Protein AF-A0A1A8EFV2-F1 (afdb_monomer_lite)

pLDDT: mean 93.07, std 8.64, range [41.41, 98.69]

Structure (mmCIF, N/CA/C/O backbone):
data_AF-A0A1A8EFV2-F1
#
_entry.id   AF-A0A1A8EFV2-F1
#
loop_
_atom_site.group_PDB
_atom_site.id
_atom_site.type_symbol
_atom_site.label_atom_id
_atom_site.label_alt_id
_atom_site.label_comp_id
_atom_site.label_asym_id
_atom_site.label_entity_id
_atom_site.label_seq_id
_atom_site.pdbx_PDB_ins_code
_atom_site.Cartn_x
_atom_site.Cartn_y
_atom_site.Cartn_z
_atom_site.occupancy
_atom_site.B_iso_or_equiv
_atom_site.auth_seq_id
_atom_site.auth_comp_id
_atom_site.auth_asym_id
_atom_site.auth_atom_id
_atom_site.pdbx_PDB_model_num
ATOM 1 N N . ASP A 1 1 ? 11.706 -8.757 -13.750 1.00 68.69 1 ASP A N 1
ATOM 2 C CA . ASP A 1 1 ? 10.786 -9.278 -12.725 1.00 68.69 1 ASP A CA 1
ATOM 3 C C . ASP A 1 1 ? 11.508 -9.567 -11.398 1.00 68.69 1 ASP A C 1
ATOM 5 O O . ASP A 1 1 ? 11.841 -10.708 -11.104 1.00 68.69 1 ASP A O 1
ATOM 9 N N . PHE A 1 2 ? 11.834 -8.532 -10.612 1.00 78.44 2 PHE A N 1
ATOM 10 C CA . PHE A 1 2 ? 12.532 -8.707 -9.321 1.00 78.44 2 PHE A CA 1
ATOM 11 C C . PHE A 1 2 ? 11.557 -8.875 -8.144 1.00 78.44 2 PHE A C 1
ATOM 13 O O . PHE A 1 2 ? 11.876 -9.537 -7.160 1.00 78.44 2 PHE A O 1
ATOM 20 N N . TYR A 1 3 ? 10.364 -8.286 -8.254 1.00 87.75 3 TYR A N 1
ATOM 21 C CA . TYR A 1 3 ? 9.366 -8.249 -7.186 1.00 87.75 3 TYR A CA 1
ATOM 22 C C . TYR A 1 3 ? 8.138 -9.124 -7.440 1.00 87.75 3 TYR A C 1
ATOM 24 O O . TYR A 1 3 ? 7.261 -9.165 -6.585 1.00 87.75 3 TYR A O 1
ATOM 32 N N . GLY A 1 4 ? 8.054 -9.823 -8.575 1.00 93.44 4 GLY A N 1
ATOM 33 C CA . GLY A 1 4 ? 6.824 -10.517 -8.953 1.00 93.44 4 GLY A CA 1
ATOM 34 C C . GLY A 1 4 ? 5.742 -9.545 -9.414 1.00 93.44 4 GLY A C 1
ATOM 35 O O . GLY A 1 4 ? 4.560 -9.831 -9.254 1.00 93.44 4 GLY A O 1
ATOM 36 N N . ILE A 1 5 ? 6.141 -8.358 -9.885 1.00 95.06 5 ILE A N 1
ATOM 37 C CA . ILE A 1 5 ? 5.257 -7.240 -10.231 1.00 95.06 5 ILE A CA 1
ATOM 38 C C . ILE A 1 5 ? 5.670 -6.711 -11.600 1.00 95.06 5 ILE A C 1
ATOM 40 O O . ILE A 1 5 ? 6.851 -6.426 -11.822 1.00 95.06 5 ILE A O 1
ATOM 44 N N . GLU A 1 6 ? 4.696 -6.527 -12.483 1.00 95.31 6 GLU A N 1
ATOM 45 C CA . GLU A 1 6 ? 4.880 -5.885 -13.783 1.00 95.31 6 GLU A CA 1
ATOM 46 C C . GLU A 1 6 ? 3.877 -4.758 -14.013 1.00 95.31 6 GLU A C 1
ATOM 48 O O . GLU A 1 6 ? 2.738 -4.815 -13.547 1.00 95.31 6 GLU A O 1
ATOM 53 N N . LEU A 1 7 ? 4.327 -3.732 -14.736 1.00 95.75 7 LEU A N 1
ATOM 54 C CA . LEU A 1 7 ? 3.497 -2.641 -15.229 1.00 95.75 7 LEU A CA 1
ATOM 55 C C . LEU A 1 7 ? 2.723 -3.124 -16.455 1.00 95.75 7 LEU A C 1
ATOM 57 O O . LEU A 1 7 ? 3.321 -3.653 -17.387 1.00 95.75 7 LEU A O 1
ATOM 61 N N . ILE A 1 8 ? 1.410 -2.920 -16.456 1.00 96.62 8 ILE A N 1
ATOM 62 C CA . ILE A 1 8 ? 0.533 -3.319 -17.568 1.00 96.62 8 ILE A CA 1
ATOM 63 C C . ILE A 1 8 ? -0.105 -2.136 -18.282 1.00 96.62 8 ILE A C 1
ATOM 65 O O . ILE A 1 8 ? -0.683 -2.308 -19.352 1.00 96.62 8 ILE A O 1
ATOM 69 N N . ASN A 1 9 ? -0.019 -0.940 -17.702 1.00 95.56 9 ASN A N 1
ATOM 70 C CA . ASN A 1 9 ? -0.536 0.270 -18.316 1.00 95.56 9 ASN A CA 1
ATOM 71 C C . ASN A 1 9 ? 0.321 1.480 -17.919 1.00 95.56 9 ASN A C 1
ATOM 73 O O . ASN A 1 9 ? 0.317 1.904 -16.766 1.00 95.56 9 ASN A O 1
ATOM 77 N N . GLU A 1 10 ? 1.035 2.054 -18.886 1.00 94.19 10 GLU A N 1
ATOM 78 C CA . GLU A 1 10 ? 1.908 3.219 -18.676 1.00 94.19 10 GLU A CA 1
ATOM 79 C C . GLU A 1 10 ? 1.136 4.535 -18.474 1.00 94.19 10 GLU A C 1
ATOM 81 O O . GLU A 1 10 ? 1.674 5.504 -17.938 1.00 94.19 10 GLU A O 1
ATOM 86 N N . ILE A 1 11 ? -0.135 4.584 -18.876 1.00 93.06 11 ILE A N 1
ATOM 87 C CA . ILE A 1 11 ? -0.989 5.765 -18.712 1.00 93.06 11 ILE A CA 1
ATOM 88 C C . ILE A 1 11 ? -1.569 5.796 -17.295 1.00 93.06 11 ILE A C 1
ATOM 90 O O . ILE A 1 11 ? -1.551 6.832 -16.634 1.00 93.06 11 ILE A O 1
ATOM 94 N N . THR A 1 12 ? -2.093 4.666 -16.814 1.00 93.25 12 THR A N 1
ATOM 95 C CA . THR A 1 12 ? -2.740 4.589 -15.492 1.00 93.25 12 THR A CA 1
ATOM 96 C C . THR A 1 12 ? -1.766 4.241 -14.372 1.00 93.25 12 THR A C 1
ATOM 98 O O . THR A 1 12 ? -2.045 4.553 -13.215 1.00 93.25 12 THR A O 1
ATOM 101 N N . GLY A 1 13 ? -0.628 3.624 -14.703 1.00 95.56 13 GLY A N 1
ATOM 102 C CA . GLY A 1 13 ? 0.333 3.084 -13.747 1.00 95.56 13 GLY A CA 1
ATOM 103 C C . GLY A 1 13 ? -0.061 1.714 -13.188 1.00 95.56 13 GLY A C 1
ATOM 104 O O . GLY A 1 13 ? 0.536 1.284 -12.200 1.00 95.56 13 GLY A O 1
ATOM 105 N N . ASP A 1 14 ? -1.072 1.049 -13.758 1.00 96.50 14 ASP A N 1
ATOM 106 C CA . ASP A 1 14 ? -1.578 -0.223 -13.239 1.00 96.50 14 ASP A CA 1
ATOM 107 C C . ASP A 1 14 ? -0.530 -1.331 -13.318 1.00 96.50 14 ASP A C 1
ATOM 109 O O . ASP A 1 14 ? 0.208 -1.466 -14.297 1.00 96.50 14 ASP A O 1
ATOM 113 N N . VAL A 1 15 ? -0.503 -2.155 -12.272 1.00 97.19 15 VAL A N 1
ATOM 114 C CA . VAL A 1 15 ? 0.437 -3.263 -12.119 1.00 97.19 15 VAL A CA 1
ATOM 115 C C . VAL A 1 15 ? -0.295 -4.565 -11.814 1.00 97.19 15 VAL A C 1
ATOM 117 O O . VAL A 1 15 ? -1.384 -4.555 -11.236 1.00 97.19 15 VAL A O 1
ATOM 120 N N . ARG A 1 16 ? 0.324 -5.697 -12.151 1.00 95.88 16 ARG A N 1
ATOM 121 C CA . ARG A 1 16 ? -0.159 -7.035 -11.781 1.00 95.88 16 ARG A CA 1
ATOM 122 C C . ARG A 1 16 ? 0.984 -7.953 -11.359 1.00 95.88 16 ARG A C 1
ATOM 124 O O . ARG A 1 16 ? 2.156 -7.606 -11.486 1.00 95.88 16 ARG A O 1
ATOM 131 N N . LYS A 1 17 ? 0.613 -9.136 -10.868 1.00 97.19 17 LYS A N 1
ATOM 132 C CA . LYS A 1 17 ? 1.539 -10.241 -10.616 1.00 97.19 17 LYS A CA 1
ATOM 133 C C . LYS A 1 17 ? 2.098 -10.778 -11.929 1.00 97.19 17 LYS A C 1
ATOM 135 O O . LYS A 1 17 ? 1.335 -10.983 -12.869 1.00 97.19 17 LYS A O 1
ATOM 140 N N . THR A 1 18 ? 3.397 -11.039 -11.968 1.00 95.38 18 THR A N 1
ATOM 141 C CA . THR A 1 18 ? 4.022 -11.797 -13.063 1.00 95.38 18 THR A CA 1
ATOM 142 C C . THR A 1 18 ? 3.744 -13.293 -12.912 1.00 95.38 18 THR A C 1
ATOM 144 O O . THR A 1 18 ? 3.258 -13.732 -11.875 1.00 95.38 18 THR A O 1
ATOM 147 N N . GLU A 1 19 ? 4.083 -14.110 -13.910 1.00 93.75 19 GLU A N 1
ATOM 148 C CA . GLU A 1 19 ? 3.897 -15.571 -13.839 1.00 93.75 19 GLU A CA 1
ATOM 149 C C . GLU A 1 19 ? 4.664 -16.211 -12.667 1.00 93.75 19 GLU A C 1
ATOM 151 O O . GLU A 1 19 ? 4.126 -17.053 -11.950 1.00 93.75 19 GLU A O 1
ATOM 156 N N . ASN A 1 20 ? 5.884 -15.738 -12.395 1.00 92.75 20 ASN A N 1
ATOM 157 C CA . ASN A 1 20 ? 6.755 -16.256 -11.333 1.00 92.75 20 ASN A CA 1
ATOM 158 C C . ASN A 1 20 ? 6.564 -15.542 -9.982 1.00 92.75 20 ASN A C 1
ATOM 160 O O . ASN A 1 20 ? 7.451 -15.578 -9.124 1.00 92.75 20 ASN A O 1
ATOM 164 N N . TRP A 1 21 ? 5.426 -14.868 -9.769 1.00 95.44 21 TRP A N 1
ATOM 165 C CA . TRP A 1 21 ? 5.211 -14.026 -8.588 1.00 95.44 21 TRP A CA 1
ATOM 166 C C . TRP A 1 21 ? 5.386 -14.772 -7.263 1.00 95.44 21 TRP A C 1
ATOM 168 O O . TRP A 1 21 ? 5.855 -14.168 -6.304 1.00 95.44 21 TRP A O 1
ATOM 178 N N . MET A 1 22 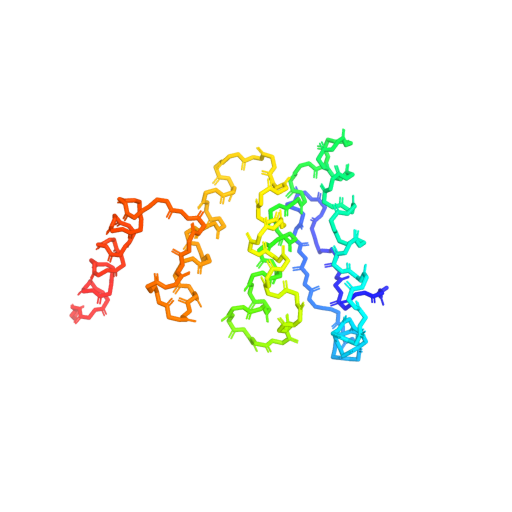? 5.047 -16.064 -7.204 1.00 94.62 22 MET A N 1
ATOM 179 C CA . MET A 1 22 ? 5.119 -16.864 -5.976 1.00 94.62 22 MET A CA 1
ATOM 180 C C . MET A 1 22 ? 6.548 -16.917 -5.429 1.00 94.62 22 MET A C 1
ATOM 182 O O . MET A 1 22 ? 6.784 -16.510 -4.294 1.00 94.62 22 MET A O 1
ATOM 186 N N . GLU A 1 23 ? 7.519 -17.318 -6.255 1.00 93.69 23 GLU A N 1
ATOM 187 C CA . GLU A 1 23 ? 8.936 -17.356 -5.869 1.00 93.69 23 GLU A CA 1
ATOM 188 C C . GLU A 1 23 ? 9.448 -15.956 -5.493 1.00 93.69 23 GLU A C 1
ATOM 190 O O . GLU A 1 23 ? 10.187 -15.775 -4.520 1.00 93.69 23 GLU A O 1
ATOM 195 N N . ARG A 1 24 ? 9.020 -14.930 -6.240 1.00 94.38 24 ARG A N 1
ATOM 196 C CA . ARG A 1 24 ? 9.431 -13.545 -5.985 1.00 94.38 24 ARG A CA 1
ATOM 197 C C . ARG A 1 24 ? 8.874 -13.000 -4.679 1.00 94.38 24 ARG A C 1
ATOM 199 O O . ARG A 1 24 ? 9.610 -12.316 -3.972 1.00 94.38 24 ARG A O 1
ATOM 206 N N . PHE A 1 25 ? 7.629 -13.307 -4.336 1.00 94.69 25 PHE A N 1
ATOM 207 C CA . PHE A 1 25 ? 7.007 -12.905 -3.076 1.00 94.69 25 PHE A CA 1
ATOM 208 C C . PHE A 1 25 ? 7.651 -13.618 -1.893 1.00 94.69 25 PHE A C 1
ATOM 210 O O . PHE A 1 25 ? 7.891 -12.998 -0.857 1.00 94.69 25 PHE A O 1
ATOM 217 N N . ASP A 1 26 ? 8.011 -14.885 -2.072 1.00 91.75 26 ASP A N 1
ATOM 218 C CA . ASP A 1 26 ? 8.703 -15.658 -1.051 1.00 91.75 26 ASP A CA 1
ATOM 219 C C . ASP A 1 26 ? 10.079 -15.049 -0.740 1.00 91.75 26 ASP A C 1
ATOM 221 O O . ASP A 1 26 ? 10.408 -14.764 0.414 1.00 91.75 26 ASP A O 1
ATOM 225 N N . ASN A 1 27 ? 10.846 -14.708 -1.779 1.00 90.56 27 ASN A N 1
ATOM 226 C CA . ASN A 1 27 ? 12.082 -13.938 -1.638 1.00 90.56 27 ASN A CA 1
ATOM 227 C C . ASN A 1 27 ? 11.839 -12.540 -1.036 1.00 90.56 27 ASN A C 1
ATOM 229 O O . ASN A 1 27 ? 12.623 -12.054 -0.218 1.00 90.56 27 ASN A O 1
ATOM 233 N N . PHE A 1 28 ? 10.746 -11.882 -1.424 1.00 89.06 28 PHE A N 1
ATOM 234 C CA . PHE A 1 28 ? 10.404 -10.554 -0.934 1.00 89.06 28 PHE A CA 1
ATOM 235 C C . PHE A 1 28 ? 10.167 -10.545 0.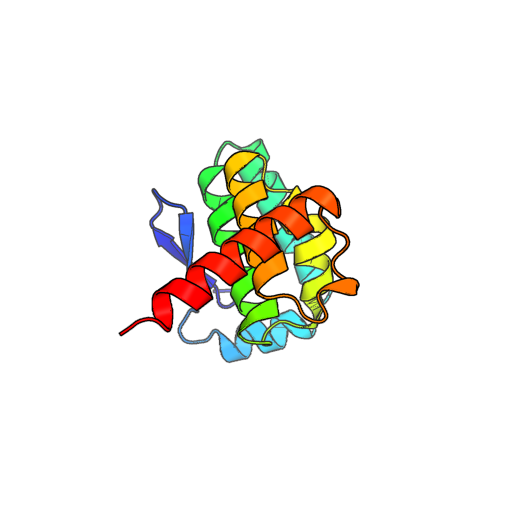578 1.00 89.06 28 PHE A C 1
ATOM 237 O O . PHE A 1 28 ? 10.724 -9.691 1.271 1.00 89.06 28 PHE A O 1
ATOM 244 N N . ASN A 1 29 ? 9.413 -11.524 1.085 1.00 89.44 29 ASN A N 1
ATOM 245 C CA . ASN A 1 29 ? 9.112 -11.688 2.505 1.00 89.44 29 ASN A CA 1
ATOM 246 C C . ASN A 1 29 ? 10.358 -12.008 3.341 1.00 89.44 29 ASN A C 1
ATOM 248 O O . ASN A 1 29 ? 10.449 -11.548 4.478 1.00 89.44 29 ASN A O 1
ATOM 252 N N . ARG A 1 30 ? 11.342 -12.736 2.799 1.00 89.06 30 ARG A N 1
ATOM 253 C CA . ARG A 1 30 ? 12.591 -13.059 3.520 1.00 89.06 30 ARG A CA 1
ATOM 254 C C . ARG A 1 30 ? 13.504 -11.851 3.745 1.00 89.06 30 ARG A C 1
ATOM 256 O O . ARG A 1 30 ? 14.386 -11.891 4.601 1.00 89.06 30 ARG A O 1
ATOM 263 N N . HIS A 1 31 ? 13.323 -10.772 2.986 1.00 87.88 31 HIS A N 1
ATOM 264 C CA . HIS A 1 31 ? 14.273 -9.666 2.931 1.00 87.88 31 HIS A CA 1
ATOM 265 C C . HIS A 1 31 ? 13.620 -8.325 3.273 1.00 87.88 31 HIS A C 1
ATOM 267 O O . HIS A 1 31 ? 13.162 -7.583 2.406 1.00 87.88 31 HIS A O 1
ATOM 273 N N . THR A 1 32 ? 13.671 -7.964 4.556 1.00 80.88 32 THR A N 1
ATOM 274 C CA . THR A 1 32 ? 13.069 -6.738 5.113 1.00 80.88 32 THR A CA 1
ATOM 275 C C . THR A 1 32 ? 13.513 -5.452 4.412 1.00 80.88 32 THR A C 1
ATOM 277 O O . THR A 1 32 ? 12.716 -4.536 4.239 1.00 80.88 32 THR A O 1
ATOM 280 N N . HIS A 1 33 ? 14.752 -5.382 3.914 1.00 88.56 33 HIS A N 1
ATOM 281 C CA . HIS A 1 33 ? 15.262 -4.215 3.184 1.00 88.56 33 HIS A CA 1
ATOM 282 C C . HIS A 1 33 ? 14.508 -3.924 1.870 1.00 88.56 33 HIS A C 1
ATOM 284 O O . HIS A 1 33 ? 14.643 -2.832 1.306 1.00 88.56 33 HIS A O 1
ATOM 290 N N . ASN A 1 34 ? 13.708 -4.867 1.365 1.00 91.19 34 ASN A N 1
ATOM 291 C CA . ASN A 1 34 ? 12.856 -4.634 0.207 1.00 91.19 34 ASN A CA 1
ATOM 292 C C . ASN A 1 34 ? 11.817 -3.544 0.470 1.00 91.19 34 ASN A C 1
ATOM 294 O O . ASN A 1 34 ? 11.555 -2.747 -0.430 1.00 91.19 34 ASN A O 1
ATOM 298 N N . SER A 1 35 ? 11.308 -3.413 1.699 1.00 91.56 35 SER A N 1
ATOM 299 C CA . SER A 1 35 ? 10.384 -2.326 2.036 1.00 91.56 35 SER A CA 1
ATOM 300 C C . SER A 1 35 ? 11.040 -0.946 1.870 1.00 91.56 35 SER A C 1
ATOM 302 O O . SER A 1 35 ? 10.433 -0.011 1.336 1.00 91.56 35 SER A O 1
ATOM 304 N N . LEU A 1 36 ? 12.328 -0.830 2.214 1.00 93.25 36 LEU A N 1
ATOM 305 C CA . LEU A 1 36 ? 13.125 0.383 2.016 1.00 93.25 36 LEU A CA 1
ATOM 306 C C . LEU A 1 36 ? 13.380 0.664 0.528 1.00 93.25 36 LEU A C 1
ATOM 308 O O . LEU A 1 36 ? 13.382 1.820 0.101 1.00 93.25 36 LEU A O 1
ATOM 312 N N . ARG A 1 37 ? 13.582 -0.378 -0.290 1.00 94.69 37 ARG A N 1
ATOM 313 C CA . ARG A 1 37 ? 13.693 -0.233 -1.753 1.00 94.69 37 ARG A CA 1
ATOM 314 C C . ARG A 1 37 ? 12.385 0.274 -2.362 1.00 94.69 37 ARG A C 1
ATOM 316 O O . ARG A 1 37 ? 12.427 1.256 -3.098 1.00 94.69 37 ARG A O 1
ATOM 323 N N . ILE A 1 38 ? 11.240 -0.301 -1.990 1.00 96.06 38 ILE A N 1
ATOM 324 C CA . ILE A 1 38 ? 9.925 0.176 -2.449 1.00 96.06 38 ILE A CA 1
ATOM 325 C C . ILE A 1 38 ? 9.673 1.622 -2.009 1.00 96.06 38 ILE A C 1
ATOM 327 O O . ILE A 1 38 ? 9.225 2.438 -2.811 1.00 96.06 38 ILE A O 1
ATOM 331 N N . THR A 1 39 ? 10.049 1.989 -0.782 1.00 94.75 39 THR A N 1
ATOM 332 C CA . THR A 1 39 ? 9.952 3.381 -0.309 1.00 94.75 39 THR A CA 1
ATOM 333 C C . THR A 1 39 ? 10.733 4.341 -1.205 1.00 94.75 39 THR A C 1
ATOM 335 O O . THR A 1 39 ? 10.244 5.421 -1.537 1.00 94.75 39 THR A O 1
ATOM 338 N N . ARG A 1 40 ? 11.944 3.956 -1.628 1.00 96.38 40 ARG A N 1
ATOM 339 C CA . ARG A 1 40 ? 12.747 4.762 -2.558 1.00 96.38 40 ARG A CA 1
ATOM 340 C C . ARG A 1 40 ? 12.088 4.873 -3.929 1.00 96.38 40 ARG A C 1
ATOM 342 O O . ARG A 1 40 ? 12.018 5.983 -4.441 1.00 96.38 40 ARG A O 1
ATOM 349 N N . ILE A 1 41 ? 11.542 3.782 -4.469 1.00 96.81 41 ILE A N 1
ATOM 350 C CA . ILE A 1 41 ? 10.779 3.810 -5.729 1.00 96.81 41 ILE A CA 1
ATOM 351 C C . ILE A 1 41 ? 9.614 4.797 -5.617 1.00 96.81 41 ILE A C 1
ATOM 353 O O . ILE A 1 41 ? 9.505 5.706 -6.434 1.00 96.81 41 ILE A O 1
ATOM 357 N N . LEU A 1 42 ? 8.794 4.694 -4.567 1.00 97.88 42 LEU A N 1
ATOM 358 C CA . LEU A 1 42 ? 7.654 5.589 -4.353 1.00 97.88 42 LEU A CA 1
ATOM 359 C C . LEU A 1 42 ? 8.074 7.059 -4.240 1.00 97.88 42 LEU A C 1
ATOM 361 O O . LEU A 1 42 ? 7.404 7.924 -4.806 1.00 97.88 42 LEU A O 1
ATOM 365 N N . LYS A 1 43 ? 9.184 7.349 -3.548 1.00 96.44 43 LYS A N 1
ATOM 366 C CA . LYS A 1 43 ? 9.751 8.704 -3.486 1.00 96.44 43 LYS A CA 1
ATOM 367 C C . LYS A 1 43 ? 10.192 9.190 -4.866 1.00 96.44 43 LYS A C 1
ATOM 369 O O . LYS A 1 43 ? 9.805 10.285 -5.256 1.00 96.44 43 LYS A O 1
ATOM 374 N N . CYS A 1 44 ? 10.944 8.383 -5.614 1.00 97.56 44 CYS A N 1
ATOM 375 C CA . CYS A 1 44 ? 11.399 8.730 -6.961 1.00 97.56 44 CYS A CA 1
ATOM 376 C C . CYS A 1 44 ? 10.227 9.004 -7.909 1.00 97.56 44 CYS A C 1
ATOM 378 O O . CYS A 1 44 ? 10.246 10.021 -8.596 1.00 97.56 44 CYS A O 1
ATOM 380 N N . LEU A 1 45 ? 9.184 8.167 -7.894 1.00 97.25 45 LEU A N 1
ATOM 381 C CA . LEU A 1 45 ? 7.968 8.384 -8.686 1.00 97.25 45 LEU A CA 1
ATOM 382 C C . LEU A 1 45 ? 7.327 9.744 -8.373 1.00 97.25 45 LEU A C 1
ATOM 384 O O . LEU A 1 45 ? 6.947 10.479 -9.280 1.00 97.25 45 LEU A O 1
ATOM 388 N N . GLY A 1 46 ? 7.254 10.115 -7.092 1.00 95.81 46 GLY A N 1
ATOM 389 C CA . GLY A 1 46 ? 6.729 11.414 -6.675 1.00 95.81 46 GLY A CA 1
ATOM 390 C C . GLY A 1 46 ? 7.603 12.595 -7.114 1.00 95.81 46 GLY A C 1
ATOM 391 O O . GLY A 1 46 ? 7.080 13.580 -7.641 1.00 95.81 46 GLY A O 1
ATOM 392 N N . THR A 1 47 ? 8.920 12.493 -6.913 1.00 96.62 47 THR A N 1
ATOM 393 C CA . THR A 1 47 ? 9.895 13.557 -7.211 1.00 96.62 47 THR A CA 1
ATOM 394 C C . THR A 1 47 ? 10.058 13.801 -8.709 1.00 96.62 47 THR A C 1
ATOM 396 O O . THR A 1 47 ? 10.177 14.949 -9.123 1.00 96.62 47 THR A O 1
ATOM 399 N N . LEU A 1 48 ? 10.037 12.745 -9.524 1.00 96.75 48 LEU A N 1
ATOM 400 C CA . LEU A 1 48 ? 10.260 12.821 -10.972 1.00 96.75 48 LEU A CA 1
ATOM 401 C C . LEU A 1 48 ? 8.980 13.094 -11.779 1.00 96.75 48 LEU A C 1
ATOM 403 O O . LEU A 1 48 ? 9.024 13.116 -13.002 1.00 96.75 48 LEU A O 1
ATOM 407 N N . GLY A 1 49 ? 7.838 13.299 -11.117 1.00 94.62 49 GLY A N 1
ATOM 408 C CA . GLY A 1 49 ? 6.576 13.645 -11.779 1.00 94.62 49 GLY A CA 1
ATOM 409 C C . GLY A 1 49 ? 5.700 12.457 -12.192 1.00 94.62 49 GLY A C 1
ATOM 410 O O . GLY A 1 49 ? 4.556 12.673 -12.575 1.00 94.62 49 GLY A O 1
ATOM 411 N N . TYR A 1 50 ? 6.147 11.213 -12.005 1.00 96.06 50 TYR A N 1
ATOM 412 C CA . TYR A 1 50 ? 5.383 9.982 -12.274 1.00 96.06 50 TYR A CA 1
ATOM 413 C C . TYR A 1 50 ? 4.366 9.653 -11.166 1.00 96.06 50 TYR A C 1
ATOM 415 O O . TYR A 1 50 ? 4.282 8.532 -10.659 1.00 96.06 50 TYR A O 1
ATOM 423 N N . ARG A 1 51 ? 3.585 10.650 -10.739 1.00 94.81 51 ARG A N 1
ATOM 424 C CA . ARG A 1 51 ? 2.687 10.542 -9.574 1.00 94.81 51 ARG A CA 1
ATOM 425 C C . ARG A 1 51 ? 1.574 9.519 -9.773 1.00 94.81 51 ARG A C 1
ATOM 427 O O . ARG A 1 51 ? 1.133 8.907 -8.800 1.00 94.81 51 ARG A O 1
ATOM 434 N N . ASP A 1 52 ? 1.144 9.314 -11.014 1.00 94.75 52 ASP A N 1
ATOM 435 C CA . ASP A 1 52 ? 0.061 8.388 -11.336 1.00 94.75 52 ASP A CA 1
ATOM 436 C C . ASP A 1 52 ? 0.397 6.932 -11.019 1.00 94.75 52 ASP A C 1
ATOM 438 O O . ASP A 1 52 ? -0.502 6.185 -10.656 1.00 94.75 52 ASP A O 1
ATOM 442 N N . TYR A 1 53 ? 1.683 6.586 -10.972 1.00 97.81 53 TYR A N 1
ATOM 443 C CA . TYR A 1 53 ? 2.187 5.249 -10.660 1.00 97.81 53 TYR A CA 1
ATOM 444 C C . TYR A 1 53 ? 2.192 4.938 -9.160 1.00 97.81 53 TYR A C 1
ATOM 446 O O . TYR A 1 53 ? 2.202 3.773 -8.762 1.00 97.81 53 TYR A O 1
ATOM 454 N N . GLN A 1 54 ? 2.187 5.959 -8.293 1.00 98.31 54 GLN A N 1
ATOM 455 C CA . GLN A 1 54 ? 2.285 5.736 -6.848 1.00 98.31 54 GLN A CA 1
ATOM 456 C C . GLN A 1 54 ? 1.051 4.999 -6.316 1.00 98.31 54 GLN A C 1
ATOM 458 O O . GLN A 1 54 ? 1.174 4.036 -5.561 1.00 98.31 54 GLN A O 1
ATOM 463 N N . ALA A 1 55 ? -0.148 5.456 -6.688 1.00 98.25 55 ALA A N 1
ATOM 464 C CA . ALA A 1 55 ? -1.380 4.932 -6.109 1.00 98.25 55 ALA A CA 1
ATOM 465 C C . ALA A 1 55 ? -1.705 3.491 -6.545 1.00 98.25 55 ALA A C 1
ATOM 467 O O . ALA A 1 55 ? -2.025 2.704 -5.653 1.00 98.25 55 ALA A O 1
ATOM 468 N N . PRO A 1 56 ? -1.597 3.105 -7.832 1.00 98.31 56 PRO A N 1
ATOM 469 C CA . PRO A 1 56 ? -1.774 1.716 -8.250 1.00 98.31 56 PRO A CA 1
ATOM 470 C C . PRO A 1 56 ? -0.760 0.776 -7.593 1.00 98.31 56 PRO A C 1
ATOM 472 O O . PRO A 1 56 ? -1.145 -0.274 -7.082 1.00 98.31 56 PRO A O 1
ATOM 475 N N . LEU A 1 57 ? 0.513 1.182 -7.495 1.00 98.38 57 LEU A N 1
ATOM 476 C CA . LEU A 1 57 ? 1.537 0.371 -6.832 1.00 98.38 57 LEU A CA 1
ATOM 477 C C . LEU A 1 57 ? 1.230 0.164 -5.341 1.00 98.38 57 LEU A C 1
ATOM 479 O O . LEU A 1 57 ? 1.323 -0.948 -4.827 1.00 98.38 57 LEU A O 1
ATOM 483 N N . VAL A 1 58 ? 0.823 1.215 -4.625 1.00 98.50 58 VAL A N 1
ATOM 484 C CA . VAL A 1 58 ? 0.433 1.081 -3.212 1.00 98.50 58 VAL A CA 1
ATOM 485 C C . VAL A 1 58 ? -0.846 0.258 -3.062 1.00 98.50 58 VAL A C 1
ATOM 487 O O . VAL A 1 58 ? -0.950 -0.554 -2.143 1.00 98.50 58 VAL A O 1
ATOM 490 N N . LYS A 1 59 ? -1.815 0.430 -3.968 1.00 98.69 59 LYS A N 1
ATOM 491 C CA . LYS A 1 59 ? -3.050 -0.361 -3.994 1.00 98.69 59 LYS A CA 1
ATOM 492 C C . LYS A 1 59 ? -2.752 -1.848 -4.158 1.00 98.69 59 LYS A C 1
ATOM 494 O O . LYS A 1 59 ? -3.342 -2.641 -3.430 1.00 98.69 59 LYS A O 1
ATOM 499 N N . PHE A 1 60 ? -1.836 -2.202 -5.056 1.00 98.31 60 PHE A N 1
ATOM 500 C CA . PHE A 1 60 ? -1.371 -3.572 -5.244 1.00 98.31 60 PHE A CA 1
ATOM 501 C C . PHE A 1 60 ? -0.872 -4.164 -3.924 1.00 98.31 60 PHE A C 1
ATOM 503 O O . PHE A 1 60 ? -1.380 -5.186 -3.472 1.00 98.31 60 PHE A O 1
ATOM 510 N N . PHE A 1 61 ? 0.033 -3.471 -3.230 1.00 98.19 61 PHE A N 1
ATOM 511 C CA . PHE A 1 61 ? 0.525 -3.957 -1.942 1.00 98.19 61 PHE A CA 1
ATOM 512 C C . PHE A 1 61 ? -0.566 -4.035 -0.867 1.00 98.19 61 PHE A C 1
ATOM 514 O O . PHE A 1 61 ? -0.555 -4.970 -0.071 1.00 98.19 61 PHE A O 1
ATOM 521 N N . LEU A 1 62 ? -1.535 -3.114 -0.834 1.00 98.62 62 LEU A N 1
ATOM 522 C CA . LEU A 1 62 ? -2.673 -3.220 0.089 1.00 98.62 62 LEU A CA 1
ATOM 523 C C . LEU A 1 62 ? -3.520 -4.470 -0.187 1.00 98.62 62 LEU A C 1
ATOM 525 O O . LEU A 1 62 ? -3.932 -5.131 0.760 1.00 98.62 62 LEU A O 1
ATOM 529 N N . VAL A 1 63 ? -3.763 -4.816 -1.455 1.00 98.56 63 VAL A N 1
ATOM 530 C CA . VAL A 1 63 ? -4.481 -6.048 -1.827 1.00 98.56 63 VAL A CA 1
ATOM 531 C C . VAL A 1 63 ? -3.696 -7.277 -1.370 1.00 98.56 63 VAL A C 1
ATOM 533 O O . VAL A 1 63 ? -4.235 -8.131 -0.669 1.00 98.56 63 VAL A O 1
ATOM 536 N N . GLU A 1 64 ? -2.404 -7.341 -1.685 1.00 97.75 64 GLU A N 1
ATOM 537 C CA . GLU A 1 64 ? -1.588 -8.510 -1.347 1.00 97.75 64 GLU A CA 1
ATOM 538 C C . GLU A 1 64 ? -1.368 -8.695 0.157 1.00 97.75 64 GLU A C 1
ATOM 540 O O . GLU A 1 64 ? -1.209 -9.8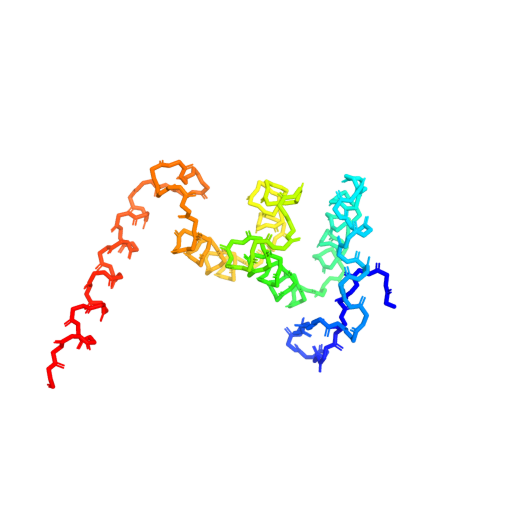21 0.620 1.00 97.75 64 GLU A O 1
ATOM 545 N N . THR A 1 65 ? -1.383 -7.612 0.934 1.00 97.12 65 THR A N 1
ATOM 546 C CA . THR A 1 65 ? -1.168 -7.666 2.388 1.00 97.12 65 THR A CA 1
ATOM 547 C C . THR A 1 65 ? -2.451 -7.832 3.192 1.00 97.12 65 THR A C 1
ATOM 549 O O . THR A 1 65 ? -2.439 -8.567 4.176 1.00 97.12 65 THR A O 1
ATOM 552 N N . LEU A 1 66 ? -3.539 -7.156 2.811 1.00 97.81 66 LEU A N 1
ATOM 553 C CA . LEU A 1 66 ? -4.779 -7.129 3.596 1.00 97.81 66 LEU A CA 1
ATOM 554 C C . LEU A 1 66 ? -5.829 -8.122 3.103 1.00 97.81 66 LEU A C 1
ATOM 556 O O . LEU A 1 66 ? -6.587 -8.632 3.916 1.00 97.81 66 LEU A O 1
ATOM 560 N N . VAL A 1 67 ? -5.877 -8.394 1.796 1.00 97.88 67 VAL A N 1
ATOM 561 C CA . VAL A 1 67 ? -6.898 -9.274 1.204 1.00 97.88 67 VAL A CA 1
ATOM 562 C C . VAL A 1 67 ? -6.343 -10.678 1.006 1.00 97.88 67 VAL A C 1
ATOM 564 O O . VAL A 1 67 ? -6.930 -11.647 1.473 1.00 97.88 67 VAL A O 1
ATOM 567 N N . ASN A 1 68 ? -5.185 -10.791 0.352 1.00 97.12 68 ASN A N 1
ATOM 568 C CA . ASN A 1 68 ? -4.636 -12.097 -0.023 1.00 97.12 68 ASN A CA 1
ATOM 569 C C . ASN A 1 68 ? -3.700 -12.699 1.039 1.00 97.12 68 ASN A C 1
ATOM 571 O O . ASN A 1 68 ? -3.342 -13.872 0.934 1.00 97.12 68 ASN A O 1
ATOM 575 N N . GLY A 1 69 ? -3.246 -11.904 2.016 1.00 95.38 69 GLY A N 1
ATOM 576 C CA . GLY A 1 69 ? -2.344 -12.348 3.087 1.00 95.38 69 GLY A CA 1
ATOM 577 C C . GLY A 1 69 ? -0.955 -12.818 2.624 1.00 95.38 69 GLY A C 1
ATOM 578 O O . GLY A 1 69 ? -0.287 -13.544 3.350 1.00 95.38 69 GLY A O 1
ATOM 579 N N . GLN A 1 70 ? -0.508 -12.425 1.428 1.00 95.12 70 GLN A N 1
ATOM 580 C CA . GLN A 1 70 ? 0.693 -12.969 0.776 1.00 95.12 70 GLN A CA 1
ATOM 581 C C . GLN A 1 70 ? 1.995 -12.274 1.184 1.00 95.12 70 GLN A C 1
ATOM 583 O O . GLN A 1 70 ? 3.076 -12.842 1.051 1.00 95.12 70 GLN A O 1
ATOM 588 N N . LEU A 1 71 ? 1.916 -11.030 1.659 1.00 94.44 71 LEU A N 1
ATOM 589 C CA . LEU A 1 71 ? 3.086 -10.197 1.955 1.00 94.44 71 LEU A CA 1
ATOM 590 C C . LEU A 1 71 ? 3.107 -9.691 3.414 1.00 94.44 71 LEU A C 1
ATOM 592 O O . LEU A 1 71 ? 3.253 -8.488 3.653 1.00 94.44 71 LEU A O 1
ATOM 596 N N . PRO A 1 72 ? 2.947 -10.569 4.423 1.00 93.50 72 PRO A N 1
ATOM 597 C CA . PRO A 1 72 ? 2.731 -10.152 5.811 1.00 93.50 72 PRO A CA 1
ATOM 598 C C . PRO A 1 72 ? 3.850 -9.250 6.352 1.00 93.50 72 PRO A C 1
ATOM 600 O O . PRO A 1 72 ? 3.567 -8.263 7.031 1.00 93.50 72 PRO A O 1
ATOM 603 N N . ASN A 1 73 ? 5.103 -9.505 5.964 1.00 92.69 73 ASN A N 1
ATOM 604 C CA . ASN A 1 73 ? 6.280 -8.794 6.477 1.00 92.69 73 ASN A CA 1
ATOM 605 C C . ASN A 1 73 ? 6.384 -7.335 6.016 1.00 92.69 73 ASN A C 1
ATOM 607 O O . ASN A 1 73 ? 7.176 -6.572 6.567 1.00 92.69 73 ASN A O 1
ATOM 611 N N . ILE A 1 74 ? 5.596 -6.920 5.019 1.00 93.69 74 ILE A N 1
ATOM 612 C CA . ILE A 1 74 ? 5.530 -5.514 4.606 1.00 93.69 74 ILE A CA 1
ATOM 613 C C . ILE A 1 74 ? 4.204 -4.842 4.929 1.00 93.69 74 ILE A C 1
ATOM 615 O O . ILE A 1 74 ? 4.104 -3.640 4.700 1.00 93.69 74 ILE A O 1
ATOM 619 N N . LYS A 1 75 ? 3.212 -5.550 5.489 1.00 95.38 75 LYS A N 1
ATOM 620 C CA . LYS A 1 75 ? 1.903 -4.976 5.854 1.00 95.38 75 LYS A CA 1
ATOM 621 C C . LYS A 1 75 ? 2.062 -3.671 6.637 1.00 95.38 75 LYS A C 1
ATOM 623 O O . LYS A 1 75 ? 1.465 -2.655 6.285 1.00 95.38 75 LYS A O 1
ATOM 628 N N . GLU A 1 76 ? 2.936 -3.675 7.639 1.00 95.06 76 GLU A N 1
ATOM 629 C CA . GLU A 1 76 ? 3.234 -2.488 8.437 1.00 95.06 76 GLU A CA 1
ATOM 630 C C . GLU A 1 76 ? 3.879 -1.373 7.601 1.00 95.06 76 GLU A C 1
ATOM 632 O O . GLU A 1 76 ? 3.459 -0.221 7.674 1.00 95.06 76 GLU A O 1
ATOM 637 N N . SER A 1 77 ? 4.845 -1.701 6.737 1.00 96.62 77 SER A N 1
ATOM 638 C CA . SER A 1 77 ? 5.477 -0.716 5.847 1.00 96.62 77 SER A CA 1
ATOM 639 C C . SER A 1 77 ? 4.481 -0.085 4.868 1.00 96.62 77 SER A C 1
ATOM 641 O O . SER A 1 77 ? 4.548 1.117 4.597 1.00 96.62 77 SER A O 1
ATOM 643 N N . VAL A 1 78 ? 3.528 -0.872 4.362 1.00 97.69 78 VAL A N 1
ATOM 644 C CA . VAL A 1 78 ? 2.479 -0.388 3.460 1.00 97.69 78 VAL A CA 1
ATOM 645 C C . VAL A 1 78 ? 1.617 0.657 4.162 1.00 97.69 78 VAL A C 1
ATOM 647 O O . VAL A 1 78 ? 1.415 1.747 3.623 1.00 97.69 78 VAL A O 1
ATOM 650 N N . LEU A 1 79 ? 1.153 0.343 5.372 1.00 98.00 79 LEU A N 1
ATOM 651 C CA . LEU A 1 79 ? 0.246 1.195 6.136 1.00 98.00 79 LEU A CA 1
ATOM 652 C C . LEU A 1 79 ? 0.956 2.418 6.735 1.00 98.00 79 LEU A C 1
ATOM 654 O O . LEU A 1 79 ? 0.456 3.532 6.596 1.00 98.00 79 LEU A O 1
ATOM 658 N N . ASN A 1 80 ? 2.140 2.240 7.330 1.00 97.06 80 ASN A N 1
ATOM 659 C CA . ASN A 1 80 ? 2.893 3.313 7.991 1.00 97.06 80 ASN A CA 1
ATOM 660 C C . ASN A 1 80 ? 3.588 4.260 7.007 1.00 97.06 80 ASN A C 1
ATOM 662 O O . ASN A 1 80 ? 3.732 5.445 7.305 1.00 97.06 80 ASN A O 1
ATOM 666 N N . TYR A 1 81 ? 4.018 3.769 5.839 1.00 97.06 81 TYR A N 1
ATOM 667 C CA . TYR A 1 81 ? 4.861 4.550 4.929 1.00 97.06 81 TYR A CA 1
ATOM 668 C C . TYR A 1 81 ? 4.302 4.650 3.514 1.00 97.06 81 TYR A C 1
ATOM 670 O O . TYR A 1 81 ? 4.177 5.761 2.996 1.00 97.06 81 TYR A O 1
ATOM 678 N N . PHE A 1 82 ? 3.969 3.533 2.859 1.00 98.25 82 PHE A N 1
ATOM 679 C CA . PHE A 1 82 ? 3.707 3.563 1.413 1.00 98.25 82 PHE A CA 1
ATOM 680 C C . PHE A 1 82 ? 2.462 4.384 1.084 1.00 98.25 82 PHE A C 1
ATOM 682 O O . PHE A 1 82 ? 2.506 5.234 0.195 1.00 98.25 82 PHE A O 1
ATOM 689 N N . VAL A 1 83 ? 1.381 4.207 1.850 1.00 98.38 83 VAL A N 1
ATOM 690 C CA . VAL A 1 83 ? 0.160 5.014 1.705 1.00 98.38 83 VAL A CA 1
ATOM 691 C C . VAL A 1 83 ? 0.457 6.507 1.838 1.00 98.38 83 VAL A C 1
ATOM 693 O O . VAL A 1 83 ? -0.057 7.312 1.061 1.00 98.38 83 VAL A O 1
ATOM 696 N N . PHE A 1 84 ? 1.327 6.896 2.769 1.00 97.56 84 PHE A N 1
ATOM 697 C CA . PHE A 1 84 ? 1.661 8.301 3.003 1.00 97.56 84 PHE A CA 1
ATOM 698 C C . PHE A 1 84 ? 2.664 8.880 2.002 1.00 97.56 84 PHE A C 1
ATOM 700 O O . PHE A 1 84 ? 2.699 10.101 1.845 1.00 97.56 84 PHE A O 1
ATOM 707 N N . ALA A 1 85 ? 3.404 8.036 1.277 1.00 97.31 85 ALA A N 1
ATOM 708 C CA . ALA A 1 85 ? 4.274 8.454 0.180 1.00 97.31 85 ALA A CA 1
ATOM 709 C C . ALA A 1 85 ? 3.493 8.914 -1.067 1.00 97.31 85 ALA A C 1
ATOM 711 O O . ALA A 1 85 ? 4.038 9.659 -1.884 1.00 97.31 85 ALA A O 1
ATOM 712 N N . VAL A 1 86 ? 2.225 8.509 -1.212 1.00 98.25 86 VAL A N 1
ATOM 713 C CA . VAL A 1 86 ? 1.350 8.953 -2.308 1.00 98.25 86 VAL A CA 1
ATOM 714 C C . VAL A 1 86 ? 1.050 10.446 -2.160 1.00 98.25 86 VAL A C 1
ATOM 716 O O . VAL A 1 86 ? 0.414 10.874 -1.191 1.00 98.25 86 VAL A O 1
ATOM 719 N N . LEU A 1 87 ? 1.499 11.241 -3.136 1.00 97.88 87 LEU A N 1
ATOM 720 C CA . LEU A 1 87 ? 1.398 12.704 -3.088 1.00 97.88 87 LEU A CA 1
ATOM 721 C C . LEU A 1 87 ? -0.019 13.215 -3.373 1.00 97.88 87 LEU A C 1
ATOM 723 O O . LEU A 1 87 ? -0.451 14.215 -2.794 1.00 97.88 87 LEU A O 1
ATOM 727 N N . ASP A 1 88 ? -0.761 12.532 -4.247 1.00 97.56 88 ASP A N 1
ATOM 728 C CA . ASP A 1 88 ? -2.153 12.875 -4.528 1.00 97.56 88 ASP A CA 1
ATOM 729 C C . ASP A 1 88 ? -3.029 12.579 -3.299 1.00 97.56 88 ASP A C 1
ATOM 731 O O . ASP A 1 88 ? -3.269 11.428 -2.921 1.00 97.56 88 ASP A O 1
ATOM 735 N N . LYS A 1 89 ? -3.539 13.647 -2.677 1.00 97.12 89 LYS A N 1
ATOM 736 C CA . LYS A 1 89 ? -4.343 13.575 -1.450 1.00 97.12 89 LYS A CA 1
ATOM 737 C C . LYS A 1 89 ? -5.648 12.794 -1.641 1.00 97.12 89 LYS A C 1
ATOM 739 O O . LYS A 1 89 ? -6.079 12.120 -0.703 1.00 97.12 89 LYS A O 1
ATOM 744 N N . LYS A 1 90 ? -6.279 12.877 -2.818 1.00 97.25 90 LYS A N 1
ATOM 745 C CA . LYS A 1 90 ? -7.536 12.178 -3.125 1.00 97.25 90 LYS A CA 1
ATOM 746 C C . LYS A 1 90 ? -7.269 10.687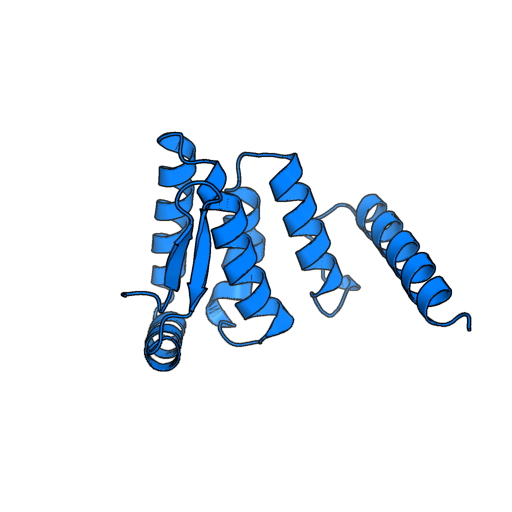 -3.302 1.00 97.25 90 LYS A C 1
ATOM 748 O O . LYS A 1 90 ? -7.933 9.881 -2.650 1.00 97.25 90 LYS A O 1
ATOM 753 N N . LYS A 1 91 ? -6.254 10.322 -4.094 1.00 98.06 91 LYS A N 1
ATOM 754 C CA . LYS A 1 91 ? -5.830 8.923 -4.269 1.00 98.06 91 LYS A CA 1
ATOM 755 C C . LYS A 1 91 ? -5.408 8.312 -2.931 1.00 98.06 91 LYS A C 1
ATOM 757 O O . LYS A 1 91 ? -5.902 7.249 -2.568 1.00 98.06 91 LYS A O 1
ATOM 762 N N . ARG A 1 92 ? -4.613 9.024 -2.126 1.00 98.31 92 ARG A N 1
ATOM 763 C CA . ARG A 1 92 ? -4.226 8.586 -0.775 1.00 98.31 92 ARG A CA 1
ATOM 764 C C . ARG A 1 92 ? -5.423 8.350 0.147 1.00 98.31 92 ARG A C 1
ATOM 766 O O . ARG A 1 92 ? -5.465 7.342 0.845 1.00 98.31 92 ARG A O 1
ATOM 773 N N . ARG A 1 93 ? -6.418 9.245 0.151 1.00 97.56 93 ARG A N 1
ATOM 774 C CA . ARG A 1 93 ? -7.642 9.057 0.949 1.00 97.56 93 ARG A CA 1
ATOM 775 C C . ARG A 1 93 ? -8.411 7.804 0.522 1.00 97.56 93 ARG A C 1
ATOM 777 O O . ARG A 1 93 ? -8.907 7.090 1.387 1.00 97.56 93 ARG A O 1
ATOM 784 N N . ASN A 1 94 ? -8.481 7.524 -0.779 1.00 98.00 94 ASN A N 1
ATOM 785 C CA . ASN A 1 94 ? -9.118 6.309 -1.290 1.00 98.00 94 ASN A CA 1
ATOM 786 C C . ASN A 1 94 ? -8.359 5.043 -0.860 1.00 98.00 94 ASN A C 1
ATOM 788 O O . ASN A 1 94 ? -8.989 4.056 -0.494 1.00 98.00 94 ASN A O 1
ATOM 792 N N . LEU A 1 95 ? -7.023 5.086 -0.839 1.00 98.69 95 LEU A N 1
ATOM 793 C CA . LEU A 1 95 ? -6.195 3.987 -0.329 1.00 98.69 95 LEU A CA 1
ATOM 794 C C . LEU A 1 95 ? -6.411 3.752 1.169 1.00 98.69 95 LEU A C 1
ATOM 796 O O . LEU A 1 95 ? -6.562 2.608 1.575 1.00 98.69 95 LEU A O 1
ATOM 800 N N . LEU A 1 96 ? -6.492 4.813 1.981 1.00 98.38 96 LEU A N 1
ATOM 801 C CA . LEU A 1 96 ? -6.806 4.697 3.412 1.00 98.38 96 LEU A CA 1
ATOM 802 C C . LEU A 1 96 ? -8.202 4.119 3.656 1.00 98.38 96 LEU A C 1
ATOM 804 O O . LEU A 1 96 ? -8.361 3.297 4.553 1.00 98.38 96 LEU A O 1
ATOM 808 N N . LYS A 1 97 ? -9.198 4.523 2.857 1.00 98.06 97 LYS A N 1
ATOM 809 C CA . LYS A 1 97 ? -10.545 3.946 2.920 1.00 98.06 97 LYS A CA 1
ATOM 810 C C . LYS A 1 97 ? -10.503 2.448 2.607 1.00 98.06 97 LYS A C 1
ATOM 812 O O . LYS A 1 97 ? -11.005 1.658 3.395 1.00 98.06 97 LYS A O 1
ATOM 817 N N . PHE A 1 98 ? -9.837 2.064 1.517 1.00 98.44 98 PHE A N 1
ATOM 818 C CA . PHE A 1 98 ? -9.667 0.656 1.160 1.00 98.44 98 PHE A CA 1
ATOM 819 C C . PHE A 1 98 ? -8.929 -0.134 2.247 1.00 98.44 98 PHE A C 1
ATOM 821 O O . PHE A 1 98 ? -9.332 -1.244 2.583 1.00 98.44 98 PHE A O 1
ATOM 828 N N . ALA A 1 99 ? -7.865 0.436 2.815 1.00 98.25 99 ALA A N 1
ATOM 829 C CA . ALA A 1 99 ? -7.132 -0.186 3.906 1.00 98.25 99 ALA A CA 1
ATOM 830 C C . ALA A 1 99 ? -8.040 -0.399 5.123 1.00 98.25 99 ALA A C 1
ATOM 832 O O . ALA A 1 99 ? -8.080 -1.500 5.650 1.00 98.25 99 ALA A O 1
ATOM 833 N N . TYR A 1 100 ? -8.823 0.609 5.520 1.00 97.62 100 TYR A N 1
ATOM 834 C CA . TYR A 1 100 ? -9.782 0.487 6.620 1.00 97.62 100 TYR A CA 1
ATOM 835 C C . TYR A 1 100 ? -10.810 -0.620 6.366 1.00 97.62 100 TYR A C 1
ATOM 837 O O . TYR A 1 100 ? -11.049 -1.443 7.243 1.00 97.62 100 TYR A O 1
ATOM 845 N N . GLU A 1 101 ? -11.378 -0.682 5.161 1.00 96.50 101 GLU A N 1
ATOM 846 C CA . GLU A 1 101 ? -12.376 -1.687 4.776 1.00 96.50 101 GLU A CA 1
ATOM 847 C C . GLU A 1 101 ? -11.847 -3.124 4.876 1.00 96.50 101 GLU A C 1
ATOM 849 O O . GLU A 1 101 ? -12.603 -4.010 5.266 1.00 96.50 101 GLU A O 1
ATOM 854 N N . ASN A 1 102 ? -10.554 -3.344 4.617 1.00 97.38 102 ASN A N 1
ATOM 855 C CA . ASN A 1 102 ? -9.944 -4.680 4.545 1.00 97.38 102 ASN A CA 1
ATOM 856 C C . ASN A 1 102 ? -9.016 -5.011 5.727 1.00 97.38 102 ASN A C 1
ATOM 858 O O . ASN A 1 102 ? -8.502 -6.119 5.813 1.00 97.38 102 ASN A O 1
ATOM 862 N N . TYR A 1 103 ? -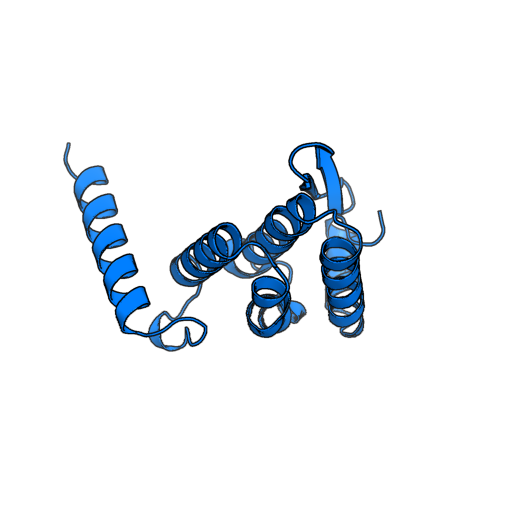8.764 -4.067 6.633 1.00 97.19 103 TYR A N 1
ATOM 863 C CA . TYR A 1 103 ? -7.957 -4.308 7.826 1.00 97.19 103 TYR A CA 1
ATOM 864 C C . TYR A 1 103 ? -8.819 -4.883 8.947 1.00 97.19 103 TYR A C 1
ATOM 866 O O . TYR A 1 103 ? -9.843 -4.291 9.282 1.00 97.19 103 TYR A O 1
ATOM 874 N N . GLU A 1 104 ? -8.368 -5.968 9.570 1.00 93.56 104 GLU A N 1
ATOM 875 C CA . GLU A 1 104 ? -8.944 -6.500 10.805 1.00 93.56 104 GLU A CA 1
ATOM 876 C C . GLU A 1 104 ? -7.856 -6.669 11.880 1.00 93.56 104 GLU A C 1
ATOM 878 O O . GLU A 1 104 ? -6.729 -7.052 11.531 1.00 93.56 104 GLU A O 1
ATOM 883 N N . PRO A 1 105 ? -8.176 -6.395 13.162 1.00 94.81 105 PRO A N 1
ATOM 884 C CA . PRO A 1 105 ? -9.456 -5.861 13.659 1.00 94.81 105 PRO A CA 1
ATOM 885 C C . PRO A 1 105 ? -9.615 -4.342 13.413 1.00 94.81 105 PRO A C 1
ATOM 887 O O . PRO A 1 105 ? -8.636 -3.589 13.419 1.00 94.81 105 PRO A O 1
ATOM 890 N N . LYS A 1 106 ? -10.848 -3.857 13.192 1.00 91.12 106 LYS A N 1
ATOM 891 C CA . LYS A 1 106 ? -11.130 -2.432 12.881 1.00 91.12 106 LYS A CA 1
ATOM 892 C C . LYS A 1 106 ? -10.696 -1.459 13.982 1.00 91.12 106 LYS A C 1
ATOM 894 O O . LYS A 1 106 ? -10.374 -0.303 13.694 1.00 91.12 106 LYS A O 1
ATOM 899 N N . GLU A 1 107 ? -10.701 -1.892 15.237 1.00 91.38 107 GLU A N 1
ATOM 900 C CA . GLU A 1 107 ? -10.398 -1.066 16.408 1.00 91.38 107 GLU A CA 1
ATOM 901 C C . GLU A 1 107 ? -8.940 -0.590 16.401 1.00 91.38 107 GLU A C 1
ATOM 903 O O . GLU A 1 107 ? -8.677 0.567 16.753 1.00 91.38 107 GLU A O 1
ATOM 908 N N . GLU A 1 108 ? -8.039 -1.445 15.908 1.00 94.88 108 GLU A N 1
ATOM 909 C CA . GLU A 1 108 ? -6.592 -1.226 15.791 1.00 94.88 108 GLU A CA 1
ATOM 910 C C . GLU A 1 108 ? -6.194 -0.374 14.579 1.00 94.88 108 GLU A C 1
ATOM 912 O O . GLU A 1 108 ? -5.030 -0.006 14.421 1.00 94.88 108 GLU A O 1
ATOM 917 N N . PHE A 1 109 ? -7.139 -0.011 13.710 1.00 96.62 109 PHE A N 1
ATOM 918 C CA . PHE A 1 109 ? -6.828 0.855 12.581 1.00 96.62 109 PHE A CA 1
ATOM 919 C C . PHE A 1 109 ? -6.550 2.290 13.062 1.00 96.62 109 PHE A C 1
ATOM 921 O O . PHE A 1 109 ? -7.469 3.030 13.427 1.00 96.62 109 PHE A O 1
ATOM 928 N N . VAL A 1 110 ? -5.280 2.712 13.036 1.00 96.62 110 VAL A N 1
ATOM 929 C CA . VAL A 1 110 ? -4.823 4.022 13.557 1.00 96.62 110 VAL A CA 1
ATOM 930 C C . VAL A 1 110 ? -4.509 5.065 12.479 1.00 96.62 110 VAL A C 1
ATOM 932 O O . VAL A 1 110 ? -4.350 6.245 12.778 1.00 96.62 110 VAL A O 1
ATOM 935 N N . TRP A 1 111 ? -4.474 4.676 11.203 1.00 96.62 111 TRP A N 1
ATOM 936 C CA . TRP A 1 111 ? -4.000 5.529 10.097 1.00 96.62 111 TRP A CA 1
ATOM 937 C C . TRP A 1 111 ? -5.003 6.585 9.609 1.00 96.62 111 TRP A C 1
ATOM 939 O O . TRP A 1 111 ? -4.767 7.274 8.614 1.00 96.62 111 TRP A O 1
ATOM 949 N N . CYS A 1 112 ? -6.146 6.722 10.281 1.00 94.19 112 CYS A N 1
ATOM 950 C CA . CYS A 1 112 ? -7.164 7.713 9.952 1.00 94.19 112 CYS A CA 1
ATOM 951 C C . CYS A 1 112 ? -7.925 8.152 11.216 1.00 94.19 112 CYS A C 1
ATOM 953 O O . CYS A 1 112 ? -8.190 7.306 12.066 1.00 94.19 112 CYS A O 1
ATOM 955 N N . PRO A 1 113 ? -8.338 9.426 11.362 1.00 94.62 113 PRO A N 1
ATOM 956 C CA . PRO A 1 113 ? -9.139 9.867 12.504 1.00 94.62 113 PRO A CA 1
ATOM 957 C C . PRO A 1 113 ? -10.433 9.062 12.696 1.00 94.62 113 PRO A C 1
ATOM 959 O O . PRO A 1 113 ? -11.158 8.806 11.731 1.00 94.62 113 PRO A O 1
ATOM 962 N N . LYS A 1 114 ? -10.796 8.755 13.952 1.00 92.44 114 LYS A N 1
ATOM 963 C CA . LYS A 1 114 ? -12.000 7.968 14.293 1.00 92.44 114 LYS A CA 1
ATOM 964 C C . LYS A 1 114 ? -13.298 8.542 13.706 1.00 92.44 114 LYS A C 1
ATOM 966 O O . LYS A 1 114 ? -14.151 7.779 13.272 1.00 92.44 114 LYS A O 1
ATOM 971 N N . LYS A 1 115 ? -13.429 9.871 13.586 1.00 93.81 115 LYS A N 1
ATOM 972 C CA . LYS A 1 115 ? -14.586 10.513 12.926 1.00 93.81 115 LYS A CA 1
ATOM 973 C C . LYS A 1 115 ? -14.739 10.090 11.459 1.00 93.81 115 LYS A C 1
ATOM 975 O O . LYS A 1 115 ? -15.853 9.879 10.991 1.00 93.81 115 LYS A O 1
ATOM 980 N N . ILE A 1 116 ? -13.626 9.959 10.736 1.00 93.88 116 ILE A N 1
ATOM 981 C CA . ILE A 1 116 ? -13.630 9.525 9.334 1.00 93.88 116 ILE A CA 1
ATOM 982 C C . ILE A 1 116 ? -13.905 8.020 9.247 1.00 93.88 116 ILE A C 1
ATOM 984 O O . ILE A 1 116 ? -14.702 7.609 8.407 1.00 93.88 116 ILE A O 1
ATOM 988 N N . GLN A 1 117 ? -13.319 7.222 10.145 1.00 93.50 117 GLN A N 1
ATOM 989 C CA . GLN A 1 117 ? -13.614 5.788 10.245 1.00 93.50 117 GLN A CA 1
ATOM 990 C C . GLN A 1 117 ? -15.114 5.542 10.471 1.00 93.50 117 GLN A C 1
ATOM 992 O O . GLN A 1 117 ? -15.724 4.766 9.745 1.00 93.50 117 GLN A O 1
ATOM 997 N N . MET A 1 118 ? -15.731 6.273 11.407 1.00 93.19 118 MET A N 1
ATOM 998 C CA . MET A 1 118 ? -17.167 6.194 11.702 1.00 93.19 118 MET A CA 1
ATOM 999 C C . MET A 1 118 ? -18.024 6.505 10.469 1.00 93.19 118 MET A C 1
ATOM 1001 O O . MET A 1 118 ? -18.981 5.790 10.175 1.00 93.19 118 MET A O 1
ATOM 1005 N N . PHE A 1 119 ? -17.657 7.551 9.720 1.00 94.31 119 PHE A N 1
ATOM 1006 C CA . PHE A 1 119 ? -18.332 7.905 8.474 1.00 94.31 119 PHE A CA 1
ATOM 1007 C C . PHE A 1 119 ? -18.237 6.775 7.439 1.00 94.31 119 PHE A C 1
ATOM 1009 O O . PHE A 1 119 ? -19.246 6.406 6.842 1.00 94.31 119 PHE A O 1
ATOM 1016 N N . TRP A 1 120 ? -17.053 6.189 7.237 1.00 94.12 120 TRP A N 1
ATOM 1017 C CA . TRP A 1 120 ? -16.887 5.064 6.312 1.00 94.12 120 TRP A CA 1
ATOM 1018 C C . TRP A 1 120 ? -17.661 3.826 6.755 1.00 94.12 120 TRP A C 1
ATOM 1020 O O . TRP A 1 120 ? -18.363 3.240 5.936 1.00 94.12 120 TRP A O 1
ATOM 1030 N N . LEU A 1 121 ? -17.625 3.490 8.045 1.00 91.50 121 LEU A N 1
ATOM 1031 C CA . LEU A 1 121 ? -18.395 2.385 8.608 1.00 91.50 121 LEU A CA 1
ATOM 1032 C C . LEU A 1 121 ? -19.902 2.558 8.364 1.00 91.50 121 LEU A C 1
ATOM 1034 O O . LEU A 1 121 ? -20.589 1.599 8.016 1.00 91.50 121 LEU A O 1
ATOM 1038 N N . GLN A 1 122 ? -20.427 3.779 8.504 1.00 91.56 122 GLN A N 1
ATOM 1039 C CA . GLN A 1 122 ? -21.829 4.071 8.203 1.00 91.56 122 GLN A CA 1
ATOM 1040 C C . GLN A 1 122 ? -22.150 3.865 6.716 1.00 91.56 122 GLN A C 1
ATOM 1042 O O . GLN A 1 122 ? -23.170 3.261 6.393 1.00 91.56 122 GLN A O 1
ATOM 1047 N N . GLN A 1 123 ? -21.278 4.321 5.812 1.00 90.81 123 GLN A N 1
ATOM 1048 C CA . GLN A 1 123 ? -21.451 4.107 4.370 1.00 90.81 123 GLN A CA 1
ATOM 1049 C C . GLN A 1 123 ? -21.452 2.614 4.009 1.00 90.81 123 GLN A C 1
ATOM 1051 O O . GLN A 1 123 ? -22.323 2.176 3.261 1.00 90.81 123 GLN A O 1
ATOM 1056 N N . MET A 1 124 ? -20.545 1.825 4.595 1.00 87.50 124 MET A N 1
ATOM 1057 C CA . MET A 1 124 ? -20.491 0.371 4.392 1.00 87.50 124 MET A CA 1
ATOM 1058 C C . MET A 1 124 ? -21.775 -0.321 4.864 1.00 87.50 124 MET A C 1
ATOM 1060 O O . MET A 1 124 ? -22.319 -1.164 4.158 1.00 87.50 124 MET A O 1
ATOM 1064 N N . LYS A 1 125 ? -22.308 0.062 6.034 1.00 89.06 125 LYS A N 1
ATOM 1065 C CA . LYS A 1 125 ? -23.577 -0.485 6.549 1.00 89.06 125 LYS A CA 1
ATOM 1066 C C . LYS A 1 125 ? -24.751 -0.194 5.613 1.00 89.06 125 LYS A C 1
ATOM 1068 O O . LYS A 1 125 ? -25.573 -1.077 5.386 1.00 89.06 125 LYS A O 1
ATOM 1073 N N . ILE A 1 126 ? -24.821 1.019 5.059 1.00 89.00 126 ILE A N 1
ATOM 1074 C CA . ILE A 1 126 ? -25.861 1.399 4.091 1.00 89.00 126 ILE A CA 1
ATOM 1075 C C . ILE A 1 126 ? -25.737 0.560 2.815 1.00 89.00 126 ILE A C 1
ATOM 1077 O O . ILE A 1 126 ? -26.744 0.062 2.319 1.00 89.00 126 ILE A O 1
ATOM 1081 N N . GLN A 1 127 ? -24.520 0.384 2.297 1.00 82.38 127 GLN A N 1
ATOM 1082 C CA . GLN A 1 127 ? -24.277 -0.394 1.084 1.00 82.38 127 GLN A CA 1
ATOM 1083 C C . GLN A 1 127 ? -24.656 -1.872 1.268 1.00 82.38 127 GLN A C 1
ATOM 1085 O O . GLN A 1 127 ? -25.466 -2.390 0.503 1.00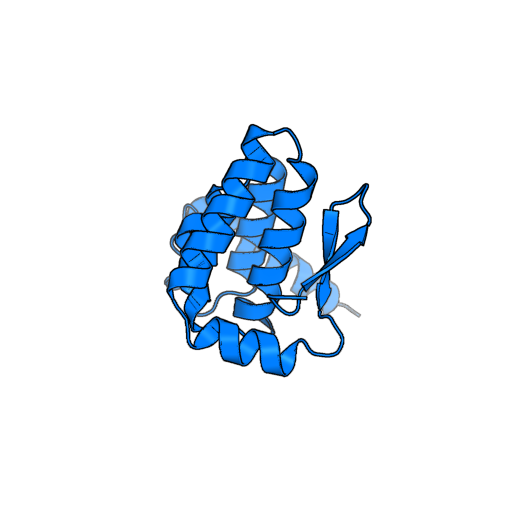 82.38 127 GLN A O 1
ATOM 1090 N N . ASN A 1 128 ? -24.207 -2.499 2.358 1.00 80.75 128 ASN A N 1
ATOM 1091 C CA . ASN A 1 128 ? -24.546 -3.888 2.681 1.00 80.75 128 ASN A CA 1
ATOM 1092 C C . ASN A 1 128 ? -26.047 -4.087 2.962 1.00 80.75 128 ASN A C 1
ATOM 1094 O O . ASN A 1 128 ? -26.580 -5.170 2.738 1.00 80.75 128 ASN A O 1
ATOM 1098 N N . GLY A 1 129 ? -26.740 -3.067 3.482 1.00 74.75 129 GLY A N 1
ATOM 1099 C CA . GLY A 1 129 ? -28.192 -3.098 3.683 1.00 74.75 129 GLY A CA 1
ATOM 1100 C C . GLY A 1 129 ? -28.985 -3.023 2.374 1.00 74.75 129 GLY A C 1
ATOM 1101 O O . GLY A 1 129 ? -30.029 -3.660 2.250 1.00 74.75 129 GLY A O 1
ATOM 1102 N N . ARG A 1 130 ? -28.474 -2.287 1.378 1.00 70.44 130 ARG A N 1
ATOM 1103 C CA . ARG A 1 130 ? -29.062 -2.219 0.031 1.00 70.44 130 ARG A CA 1
ATOM 1104 C C . ARG A 1 130 ? -28.859 -3.510 -0.757 1.00 70.44 130 ARG A C 1
ATOM 1106 O O . ARG A 1 130 ? -29.791 -3.945 -1.410 1.00 70.44 130 ARG A O 1
ATOM 1113 N N . GLU A 1 131 ? -27.693 -4.145 -0.649 1.00 62.19 131 GLU A N 1
ATOM 1114 C CA . GLU A 1 131 ? -27.404 -5.426 -1.322 1.00 62.19 131 GLU A CA 1
ATOM 1115 C C . GLU A 1 131 ? -28.208 -6.613 -0.757 1.00 62.19 131 GLU A C 1
ATOM 1117 O O . GLU A 1 131 ? -28.327 -7.644 -1.408 1.00 62.19 131 GLU A O 1
ATOM 1122 N N . LYS A 1 132 ? -28.777 -6.475 0.449 1.00 58.91 132 LYS A N 1
ATOM 1123 C CA . LYS A 1 132 ? -29.628 -7.491 1.095 1.00 58.91 132 LYS A CA 1
ATOM 1124 C C . LYS A 1 132 ? -31.135 -7.254 0.923 1.00 58.91 132 LYS A C 1
ATOM 1126 O O . LYS A 1 132 ? -31.919 -8.022 1.476 1.00 58.91 132 LYS A O 1
ATOM 1131 N N . SER A 1 133 ? -31.540 -6.199 0.215 1.00 41.41 133 SER A N 1
ATOM 1132 C CA . SER A 1 133 ? -32.947 -5.947 -0.123 1.00 41.41 133 SER A CA 1
ATOM 1133 C C . SER A 1 133 ? -33.250 -6.604 -1.484 1.00 41.41 133 SER A C 1
ATOM 1135 O O . SER A 1 133 ? -32.464 -6.360 -2.398 1.00 41.41 133 SER A O 1
ATOM 1137 N N . PRO A 1 134 ? -34.297 -7.451 -1.607 1.00 53.50 134 PRO A N 1
ATOM 1138 C CA . PRO A 1 134 ? -34.605 -8.210 -2.828 1.00 53.50 134 PRO A CA 1
ATOM 1139 C C . PRO A 1 134 ? -34.824 -7.347 -4.072 1.00 53.50 134 PRO A C 1
ATOM 1141 O O . PRO A 1 134 ? -35.401 -6.244 -3.923 1.00 53.50 134 PRO A O 1
#

Radius of gyration: 15.82 Å; chains: 1; bounding box: 50×31×35 Å

Sequence (134 aa):
DFYGIELINEITGDVRKTENWMERFDNFNRHTHNSLRITRILKCLGTLGYRDYQAPLVKFFLVETLVNGQLPNIKESVLNYFVFAVLDKKKRRNLLKFAYENYEPKEEFVWCPKKIQMFWLQQMKIQNGREKSP

Foldseek 3Di:
DQQQKDQDDQVQLAIDGDPCNLVNLVVVLVDLCVLVVVLVVLLCCVVVVVLSNLLNVLLVVLCCVQPVVSNVSCNCSSLVGSLVSRPPPVSSVVSLLSSCVRDPPNVPSDSDDPVVSVVSVVVVVVVVVVVPDD

Secondary structure (DSSP, 8-state):
--SSEEE--TTT--EEE-TTHHHHHHHHHH-THHHHHHHHHHHHHHHTT-GGGHHHHHHHHHIIIIIS---GGGHHHIIIIIHHH---HHHHHHHHHHHHHH-SSGGG--SS-HHHHHHHHHHHHHHHHHHT--

InterPro domains:
  IPR006757 Opioid growth factor receptor (OGFr)-like, conserved domain [PF04664] (1-115)
  IPR039574 Opioid growth factor receptor [PTHR14015] (1-117)

Organism: Nothobranchius kadleci (NCBI:txid1051664)